Protein AF-A0A3P7JKG4-F1 (afdb_monomer_lite)

pLDDT: mean 86.21, std 10.2, range [39.84, 95.5]

Sequence (108 aa):
MPDITAAGPLAAAVCYYGTVLGIAELSRRIIDKTISKKTSFHRFLIELIGTAQICTCVFENALIVQHYGVSSYFIVTTILGFIYASTGRGSYNTPLTPIEMLYYREIR

Organism: Strongylus vulgaris (NCBI:txid40348)

Radius of gyra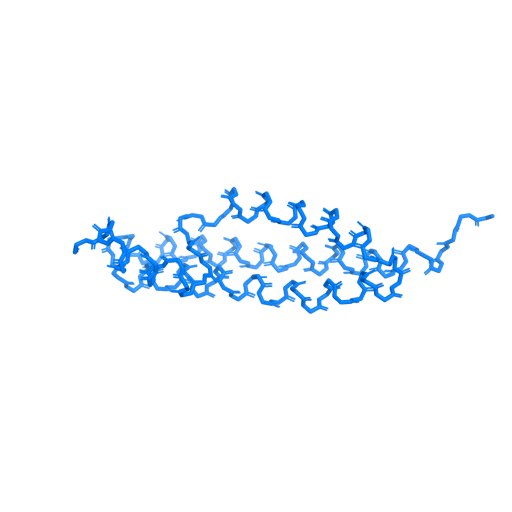tion: 16.71 Å; chains: 1; bounding box: 36×22×58 Å

Secondary structure (DSSP, 8-state):
---HHHHHHHHHHHHHHHHHHHHHHHHHHHHHHHS-TTSHHHHHHHHHHHHHHHHHHHHHHHHHHHHHHHHHHHHHHHHHHHHHHHHSTT--SSSHHHHHHHHTT---

Structure (mmCIF, N/CA/C/O backbone):
data_AF-A0A3P7JKG4-F1
#
_entry.id   AF-A0A3P7JKG4-F1
#
loop_
_atom_site.group_PDB
_atom_site.id
_atom_site.type_symbol
_atom_site.label_atom_id
_atom_site.label_alt_id
_atom_site.label_comp_id
_atom_site.label_asym_id
_atom_site.label_entity_id
_atom_site.label_seq_id
_atom_site.pdbx_PDB_ins_code
_atom_site.Cartn_x
_atom_site.Cartn_y
_atom_site.Cartn_z
_atom_site.occupancy
_atom_site.B_iso_or_equiv
_atom_site.auth_seq_id
_atom_site.auth_comp_id
_atom_site.auth_asym_id
_atom_site.auth_atom_id
_atom_site.pdbx_PDB_model_num
ATOM 1 N N . MET A 1 1 ? 12.200 10.085 -30.394 1.00 39.84 1 MET A N 1
ATOM 2 C CA . MET A 1 1 ? 10.770 10.337 -30.104 1.00 39.84 1 MET A CA 1
ATOM 3 C C . MET A 1 1 ? 10.528 9.723 -28.740 1.00 39.84 1 MET A C 1
ATOM 5 O O . MET A 1 1 ? 10.925 8.575 -28.604 1.00 39.84 1 MET A O 1
ATOM 9 N N . PRO A 1 2 ? 10.051 10.455 -27.719 1.00 47.94 2 PRO A N 1
ATOM 10 C CA . PRO A 1 2 ? 9.959 9.888 -26.378 1.00 47.94 2 PRO A CA 1
ATOM 11 C C . PRO A 1 2 ? 9.023 8.673 -26.395 1.00 47.94 2 PRO A C 1
ATOM 13 O O . PRO A 1 2 ? 7.958 8.710 -27.013 1.00 47.94 2 PRO A O 1
ATOM 16 N N . ASP A 1 3 ? 9.490 7.592 -25.782 1.00 50.47 3 ASP A N 1
ATOM 17 C CA . ASP A 1 3 ? 8.946 6.238 -25.829 1.00 50.47 3 ASP A CA 1
ATOM 18 C C . ASP A 1 3 ? 7.509 6.149 -25.297 1.00 50.47 3 ASP A C 1
ATOM 20 O O . ASP A 1 3 ? 7.265 5.905 -24.115 1.00 50.47 3 ASP A O 1
ATOM 24 N N . ILE A 1 4 ? 6.522 6.292 -26.183 1.00 55.00 4 ILE A N 1
ATOM 25 C CA . ILE A 1 4 ? 5.103 6.073 -25.851 1.00 55.00 4 ILE A CA 1
ATOM 26 C C . ILE A 1 4 ? 4.877 4.629 -25.350 1.00 55.00 4 ILE A C 1
ATOM 28 O O . ILE A 1 4 ? 4.007 4.377 -24.518 1.00 55.00 4 ILE A O 1
ATOM 32 N N . THR A 1 5 ? 5.733 3.692 -25.766 1.00 60.19 5 THR A N 1
ATOM 33 C CA . THR A 1 5 ? 5.789 2.300 -25.293 1.00 60.19 5 THR A CA 1
ATOM 34 C C . THR A 1 5 ? 6.268 2.163 -23.846 1.00 60.19 5 THR A C 1
ATOM 36 O O . THR A 1 5 ? 5.794 1.278 -23.138 1.00 60.19 5 THR A O 1
ATOM 39 N N . ALA A 1 6 ? 7.153 3.048 -23.377 1.00 63.00 6 ALA A N 1
ATOM 40 C CA . ALA A 1 6 ? 7.648 3.048 -22.001 1.00 63.00 6 ALA A CA 1
ATOM 41 C C . ALA A 1 6 ? 6.799 3.912 -21.056 1.00 63.00 6 ALA A C 1
ATOM 43 O O . ALA A 1 6 ? 6.995 3.843 -19.852 1.00 63.00 6 ALA A O 1
ATOM 44 N N . ALA A 1 7 ? 5.863 4.728 -21.544 1.00 75.31 7 ALA A N 1
ATOM 45 C CA . ALA A 1 7 ? 4.981 5.523 -20.682 1.00 75.31 7 ALA A CA 1
ATOM 46 C C . ALA A 1 7 ? 3.709 4.762 -20.261 1.00 75.31 7 ALA A C 1
ATOM 48 O O . ALA A 1 7 ? 3.186 4.994 -19.172 1.00 75.31 7 ALA A O 1
ATOM 49 N N . GLY A 1 8 ? 3.224 3.844 -21.104 1.00 83.19 8 GLY A N 1
ATOM 50 C CA . GLY A 1 8 ? 1.975 3.106 -20.884 1.00 83.19 8 GLY A CA 1
ATOM 51 C C . GLY A 1 8 ? 1.933 2.312 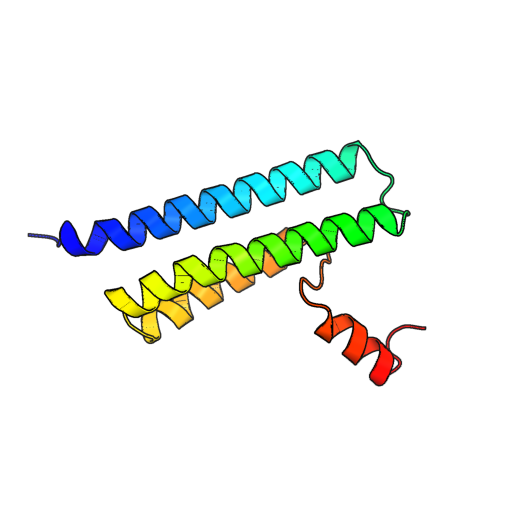-19.571 1.00 83.19 8 GLY A C 1
ATOM 52 O O . GLY A 1 8 ? 1.022 2.546 -18.774 1.00 83.19 8 GLY A O 1
ATOM 53 N N . PRO A 1 9 ? 2.909 1.422 -19.298 1.00 85.44 9 PRO A N 1
ATOM 54 C CA . PRO A 1 9 ? 2.906 0.613 -18.079 1.00 85.44 9 PRO A CA 1
ATOM 55 C C . PRO A 1 9 ? 3.018 1.458 -16.802 1.00 85.44 9 PRO A C 1
ATOM 57 O O . PRO A 1 9 ? 2.309 1.210 -15.832 1.00 85.44 9 PRO A O 1
ATOM 60 N N . LEU A 1 10 ? 3.847 2.507 -16.812 1.00 85.06 10 LEU A N 1
ATOM 61 C CA . LEU A 1 10 ? 3.974 3.424 -15.678 1.00 85.06 10 LEU A CA 1
ATOM 62 C C . LEU A 1 10 ? 2.678 4.205 -15.429 1.00 85.06 10 LEU A C 1
ATOM 64 O O . LEU A 1 10 ? 2.259 4.339 -14.282 1.00 85.06 10 LEU A O 1
ATOM 68 N N . ALA A 1 11 ? 2.029 4.703 -16.485 1.00 88.00 11 ALA A N 1
ATOM 69 C CA . ALA A 1 11 ? 0.758 5.412 -16.364 1.00 88.00 11 ALA A CA 1
ATOM 70 C C . ALA A 1 11 ? -0.345 4.497 -15.811 1.00 88.00 11 ALA A C 1
ATOM 72 O O . ALA A 1 11 ? -1.062 4.897 -14.894 1.00 88.00 11 ALA A O 1
ATOM 73 N N . ALA A 1 12 ? -0.438 3.261 -16.313 1.00 88.00 12 ALA A N 1
ATOM 74 C CA . ALA A 1 12 ? -1.374 2.260 -15.808 1.00 88.00 12 ALA A CA 1
ATOM 75 C C . ALA A 1 12 ? -1.139 1.973 -14.316 1.00 88.00 12 ALA A C 1
ATOM 77 O O . ALA A 1 12 ? -2.083 2.059 -13.526 1.00 88.00 12 ALA A O 1
ATOM 78 N N . ALA A 1 13 ? 0.119 1.763 -13.918 1.00 89.75 13 ALA A N 1
ATOM 79 C CA . ALA A 1 13 ? 0.481 1.521 -12.527 1.00 89.75 13 ALA A CA 1
ATOM 80 C C . ALA A 1 13 ? 0.134 2.713 -11.621 1.00 89.75 13 ALA A C 1
ATOM 82 O O . ALA A 1 13 ? -0.470 2.539 -10.564 1.00 89.75 13 ALA A O 1
ATOM 83 N N . VAL A 1 14 ? 0.439 3.945 -12.043 1.00 90.25 14 VAL A N 1
ATOM 84 C CA . VAL A 1 14 ? 0.091 5.162 -11.286 1.00 90.25 14 VAL A CA 1
ATOM 85 C C . VAL A 1 14 ? -1.426 5.313 -11.135 1.00 90.25 14 VAL A C 1
ATOM 87 O O . VAL A 1 14 ? -1.903 5.606 -10.036 1.00 90.25 14 VAL A O 1
ATOM 90 N N . CYS A 1 15 ? -2.198 5.076 -12.199 1.00 91.69 15 CYS A N 1
ATOM 91 C CA . CYS A 1 15 ? -3.661 5.089 -12.139 1.00 91.69 15 CYS A CA 1
ATOM 92 C C . CYS A 1 15 ? -4.205 4.012 -11.191 1.00 91.69 15 CYS A C 1
ATOM 94 O O . CYS A 1 15 ? -5.133 4.281 -10.419 1.00 91.69 15 CYS A O 1
ATOM 96 N N . TYR A 1 16 ? -3.612 2.818 -11.210 1.00 92.56 16 TYR A N 1
ATOM 97 C CA . TYR A 1 16 ? -3.970 1.729 -10.312 1.00 92.56 16 TYR A CA 1
ATOM 98 C C . TYR A 1 16 ? -3.688 2.092 -8.850 1.00 92.56 16 TYR A C 1
ATOM 100 O O . TYR A 1 16 ? -4.608 2.069 -8.029 1.00 92.56 16 TYR A O 1
ATOM 108 N N . TYR A 1 17 ? -2.467 2.537 -8.528 1.00 93.62 17 TYR A N 1
ATOM 109 C CA . TYR A 1 17 ? -2.105 2.985 -7.179 1.00 93.62 17 TYR A CA 1
ATOM 110 C C . TYR A 1 17 ? -3.020 4.105 -6.688 1.00 93.62 17 TYR A C 1
ATOM 112 O O . TYR A 1 17 ? -3.519 4.041 -5.566 1.00 93.62 17 TYR A O 1
ATOM 120 N N . GLY A 1 18 ? -3.288 5.105 -7.532 1.00 93.06 18 GLY A N 1
ATOM 121 C CA . GLY A 1 18 ? -4.194 6.205 -7.207 1.00 93.06 18 GLY A CA 1
ATOM 122 C C . GLY A 1 18 ? -5.609 5.721 -6.886 1.00 93.06 18 GLY A C 1
ATOM 123 O O . GLY A 1 18 ? -6.212 6.175 -5.913 1.00 93.06 18 GLY A O 1
ATOM 124 N N . THR A 1 19 ? -6.115 4.750 -7.648 1.00 94.31 19 THR A N 1
ATOM 125 C CA . THR A 1 19 ? -7.437 4.152 -7.419 1.00 94.31 19 THR A CA 1
ATOM 126 C C . THR A 1 19 ? -7.480 3.385 -6.100 1.00 94.31 19 THR A C 1
ATOM 128 O O . THR A 1 19 ? -8.386 3.605 -5.295 1.00 94.31 19 THR A O 1
ATOM 131 N N . VAL A 1 20 ? -6.483 2.539 -5.830 1.00 94.56 20 VAL A N 1
ATOM 132 C CA . VAL A 1 20 ? -6.402 1.763 -4.582 1.00 94.56 20 VAL A CA 1
ATOM 133 C C . VAL A 1 20 ? -6.279 2.692 -3.371 1.00 94.56 20 VAL A C 1
ATOM 135 O O . VAL A 1 20 ? -7.016 2.532 -2.398 1.00 94.56 20 VAL A O 1
ATOM 138 N N . LEU A 1 21 ? -5.414 3.710 -3.443 1.00 93.75 21 LEU A N 1
ATOM 139 C CA . LEU A 1 21 ? -5.258 4.725 -2.396 1.00 93.75 21 LEU A CA 1
ATOM 140 C C . LEU A 1 21 ? -6.554 5.508 -2.159 1.00 93.75 21 LEU A C 1
ATOM 142 O O . LEU A 1 21 ? -6.947 5.719 -1.010 1.00 93.75 21 LEU A O 1
ATOM 146 N N . GLY A 1 22 ? -7.237 5.908 -3.233 1.00 94.31 22 GLY A N 1
ATOM 147 C CA . GLY A 1 22 ? -8.509 6.621 -3.162 1.00 94.31 22 GLY A CA 1
ATOM 148 C C . GLY A 1 22 ? -9.612 5.787 -2.511 1.00 94.31 22 GLY A C 1
ATOM 149 O O . GLY A 1 22 ? -10.290 6.268 -1.602 1.00 94.31 22 GLY A O 1
ATOM 150 N N . ILE A 1 23 ? -9.758 4.523 -2.920 1.00 95.50 23 ILE A N 1
ATOM 151 C CA . ILE A 1 23 ? -10.736 3.589 -2.340 1.00 95.50 23 ILE A CA 1
ATOM 152 C C . ILE A 1 23 ? -10.415 3.321 -0.869 1.00 95.50 23 ILE A C 1
ATOM 154 O O . ILE A 1 23 ? -11.324 3.335 -0.036 1.00 95.50 23 ILE A O 1
ATOM 158 N N . ALA A 1 24 ? -9.144 3.114 -0.526 1.00 93.56 24 ALA A N 1
ATOM 159 C CA . ALA A 1 24 ? -8.731 2.877 0.851 1.00 93.56 24 ALA A CA 1
ATOM 160 C C . ALA A 1 24 ? -9.021 4.093 1.744 1.00 93.56 24 ALA A C 1
ATOM 162 O O . ALA A 1 24 ? -9.611 3.946 2.815 1.00 93.56 24 ALA A O 1
ATOM 163 N N . GLU A 1 25 ? -8.683 5.304 1.298 1.00 93.50 25 GLU A N 1
ATOM 164 C CA . GLU A 1 25 ? -8.964 6.532 2.046 1.00 93.50 25 G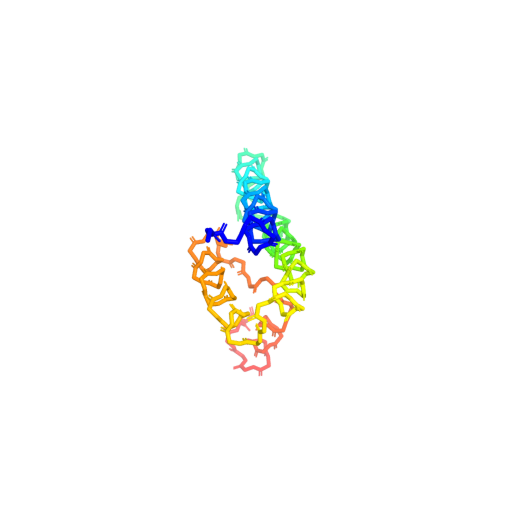LU A CA 1
ATOM 165 C C . GLU A 1 25 ? -10.470 6.788 2.186 1.00 93.50 25 GLU A C 1
ATOM 167 O O . GLU A 1 25 ? -10.941 7.135 3.273 1.00 93.50 25 GLU A O 1
ATOM 172 N N . LEU A 1 26 ? -11.248 6.564 1.123 1.00 95.06 26 LEU A N 1
ATOM 173 C CA . LEU A 1 26 ? -12.704 6.667 1.176 1.00 95.06 26 LEU A CA 1
ATOM 174 C C . LEU A 1 26 ? -13.297 5.661 2.172 1.00 95.06 26 LEU A C 1
ATOM 176 O O . LEU A 1 26 ? -14.110 6.039 3.014 1.00 95.06 26 LEU A O 1
ATOM 180 N N . SER A 1 27 ? -12.841 4.410 2.131 1.00 94.06 27 SER A N 1
ATOM 181 C CA . SER A 1 27 ? -13.296 3.344 3.031 1.00 94.06 27 SER A CA 1
ATOM 182 C C . SER A 1 27 ? -12.980 3.672 4.491 1.00 94.06 27 SER A C 1
ATOM 184 O O . SER A 1 27 ? -13.862 3.584 5.347 1.00 94.06 27 SER A O 1
ATOM 186 N N . ARG A 1 28 ? -11.760 4.151 4.780 1.00 92.81 28 ARG A N 1
ATOM 187 C CA . ARG A 1 28 ? -11.371 4.610 6.125 1.00 92.81 28 ARG A CA 1
ATOM 188 C C . ARG A 1 28 ? -12.263 5.749 6.614 1.00 92.81 28 ARG A C 1
ATOM 190 O O . ARG A 1 28 ? -12.707 5.722 7.758 1.00 92.81 28 ARG A O 1
ATOM 197 N N . ARG A 1 29 ? -12.570 6.728 5.755 1.00 92.81 29 ARG A N 1
ATOM 198 C CA . ARG A 1 29 ? -13.466 7.849 6.097 1.00 92.81 29 ARG A CA 1
ATOM 199 C C . ARG A 1 29 ? -14.897 7.399 6.371 1.00 92.81 29 ARG A C 1
ATOM 201 O O . ARG A 1 29 ? -15.538 7.973 7.249 1.00 92.81 29 ARG A O 1
ATOM 208 N N . ILE A 1 30 ? -15.401 6.416 5.626 1.00 94.25 30 ILE A N 1
ATOM 209 C CA . ILE A 1 30 ? -16.728 5.839 5.867 1.00 94.25 30 ILE A CA 1
ATOM 210 C C . ILE A 1 30 ? -16.737 5.158 7.237 1.00 94.25 30 ILE A C 1
ATOM 212 O O . ILE A 1 30 ? -17.570 5.505 8.068 1.00 94.25 30 ILE A O 1
ATOM 216 N N . ILE A 1 31 ? -15.761 4.291 7.515 1.00 92.88 31 ILE A N 1
ATOM 217 C CA . ILE A 1 31 ? -15.651 3.575 8.796 1.00 92.88 31 ILE A CA 1
ATOM 218 C C . ILE A 1 31 ? -15.505 4.536 9.978 1.00 92.88 31 ILE A C 1
ATOM 220 O O . ILE A 1 31 ? -16.185 4.362 10.987 1.00 92.88 31 ILE A O 1
ATOM 224 N N . ASP A 1 32 ? -14.679 5.576 9.843 1.00 90.88 32 ASP A N 1
ATOM 225 C CA . ASP A 1 32 ? -14.510 6.619 10.862 1.00 90.88 32 ASP A CA 1
ATOM 226 C C . ASP A 1 32 ? -15.813 7.377 11.168 1.00 90.88 32 ASP A C 1
ATOM 228 O O . ASP A 1 32 ? -15.961 7.904 12.272 1.00 90.88 32 ASP A O 1
ATOM 232 N N . LYS A 1 33 ? -16.741 7.457 10.204 1.00 92.25 33 LYS A N 1
ATOM 233 C CA . LYS A 1 33 ? -18.056 8.092 10.377 1.00 92.25 33 LYS A CA 1
ATOM 234 C C . LYS A 1 33 ? -19.120 7.131 10.903 1.00 92.25 33 LYS A C 1
ATOM 236 O O . LYS A 1 33 ? -20.024 7.579 11.600 1.00 92.25 33 LYS A O 1
ATOM 241 N N . THR A 1 34 ? -19.050 5.847 10.555 1.00 91.44 34 THR A N 1
ATOM 242 C CA . THR A 1 34 ? -20.099 4.869 10.882 1.00 91.44 34 THR A CA 1
ATOM 243 C C . THR A 1 34 ? -19.834 4.097 12.170 1.00 91.44 34 THR A C 1
ATOM 245 O O . THR A 1 34 ? -20.784 3.656 12.811 1.00 91.44 34 THR A O 1
ATOM 248 N N . ILE A 1 35 ? -18.570 3.899 12.558 1.00 90.62 35 ILE A N 1
ATOM 249 C CA . ILE A 1 35 ? -18.183 3.029 13.677 1.00 90.62 35 ILE A CA 1
ATOM 250 C C . ILE A 1 35 ? -17.332 3.814 14.680 1.00 90.62 35 ILE A C 1
ATOM 252 O O . ILE A 1 35 ? -16.433 4.571 14.320 1.00 90.62 35 ILE A O 1
ATOM 256 N N . SER A 1 36 ? -17.587 3.606 15.974 1.00 87.56 36 SER A N 1
ATOM 257 C CA . SER A 1 36 ? -16.795 4.224 17.040 1.00 87.56 36 SER A CA 1
ATOM 258 C C . SER A 1 36 ? -15.343 3.733 17.030 1.00 87.56 36 SER A C 1
ATOM 260 O O . SER A 1 36 ? -15.074 2.532 17.120 1.00 87.56 36 SER A O 1
ATOM 262 N N . LYS A 1 37 ? -14.403 4.685 17.033 1.00 84.50 37 LYS A N 1
ATOM 263 C CA . LYS A 1 37 ? -12.944 4.460 17.036 1.00 84.50 37 LYS A CA 1
ATOM 264 C C . LYS A 1 37 ? -12.422 3.676 18.244 1.00 84.50 37 LYS A C 1
ATOM 266 O O . LYS A 1 37 ? -11.300 3.191 18.224 1.00 84.50 37 LYS A O 1
ATOM 271 N N . LYS A 1 38 ? -13.216 3.567 19.315 1.00 82.88 38 LYS A N 1
ATOM 272 C CA . LYS A 1 38 ? -12.849 2.811 20.526 1.00 82.88 38 LYS A CA 1
ATOM 273 C C . LYS A 1 38 ? -13.104 1.308 20.395 1.00 82.88 38 LYS A C 1
ATOM 275 O O . LYS A 1 38 ? -12.726 0.552 21.281 1.00 82.88 38 LYS A O 1
ATOM 280 N N . THR A 1 39 ? -13.788 0.875 19.338 1.00 86.12 39 THR A N 1
ATOM 281 C CA . THR A 1 39 ? -14.160 -0.532 19.171 1.00 86.12 39 THR A CA 1
ATOM 282 C C . THR A 1 39 ? -13.020 -1.330 18.544 1.00 86.12 39 THR A C 1
ATOM 284 O O . THR A 1 39 ? -12.392 -0.886 17.583 1.00 86.12 39 THR A O 1
ATOM 287 N N . SER A 1 40 ? -12.789 -2.550 19.037 1.00 86.19 40 SER A N 1
ATOM 288 C CA . SER A 1 40 ? -11.834 -3.481 18.417 1.00 86.19 40 SER A CA 1
ATOM 289 C C . SER A 1 40 ? -12.203 -3.797 16.965 1.00 86.19 40 SER A C 1
ATOM 291 O O . SER A 1 40 ? -11.325 -4.023 16.141 1.00 86.19 40 SER A O 1
ATOM 293 N N . PHE A 1 41 ? -13.499 -3.749 16.635 1.00 87.19 41 PHE A N 1
ATOM 294 C CA . PHE A 1 41 ? -13.995 -3.938 15.275 1.00 87.19 41 PHE A CA 1
ATOM 295 C C . PHE A 1 41 ? -13.580 -2.800 14.330 1.00 87.19 41 PHE A C 1
ATOM 297 O O . PHE A 1 41 ? -13.154 -3.075 13.213 1.00 87.19 41 PHE A O 1
ATOM 304 N N . HIS A 1 42 ? -13.613 -1.534 14.775 1.00 90.06 42 HIS A N 1
ATOM 305 C CA . HIS A 1 42 ? -13.068 -0.411 13.996 1.00 90.06 42 HIS A CA 1
ATOM 306 C C . HIS A 1 42 ? -11.579 -0.621 13.704 1.00 90.06 42 HIS A C 1
ATOM 308 O O . HIS A 1 42 ? -11.175 -0.566 12.544 1.00 90.06 42 HIS A O 1
ATOM 314 N N . ARG A 1 43 ? -10.786 -0.968 14.728 1.00 86.75 43 ARG A N 1
ATOM 315 C CA . ARG A 1 43 ? -9.347 -1.233 14.565 1.00 86.75 43 ARG A CA 1
ATOM 316 C C . ARG A 1 43 ? -9.080 -2.384 13.592 1.00 86.75 43 ARG A C 1
ATOM 318 O O . ARG A 1 43 ? -8.222 -2.252 12.726 1.00 86.75 43 ARG A O 1
ATOM 325 N N . PHE A 1 44 ? -9.854 -3.466 13.685 1.00 89.38 44 PHE A N 1
ATOM 326 C CA . PHE A 1 44 ? -9.782 -4.593 12.753 1.00 89.38 44 PHE A CA 1
ATOM 327 C C . PHE A 1 44 ? -10.073 -4.177 11.304 1.00 89.38 44 PHE A C 1
ATOM 329 O O . PHE A 1 44 ? -9.348 -4.574 10.398 1.00 89.38 44 PHE A O 1
ATOM 336 N N . LEU A 1 45 ? -11.096 -3.353 11.066 1.00 91.19 45 LEU A N 1
ATOM 337 C CA . LEU A 1 45 ? -11.422 -2.894 9.713 1.00 91.19 45 LEU A CA 1
ATOM 338 C C . LEU A 1 45 ? -10.356 -1.952 9.135 1.00 91.19 45 LEU A C 1
ATOM 340 O O . LEU A 1 45 ? -10.067 -2.018 7.941 1.00 91.19 45 LEU A O 1
ATOM 344 N N . ILE A 1 46 ? -9.761 -1.090 9.964 1.00 92.06 46 ILE A N 1
ATOM 345 C CA . ILE A 1 46 ? -8.661 -0.215 9.538 1.00 92.06 46 ILE A CA 1
ATOM 346 C C . ILE A 1 46 ? -7.418 -1.039 9.166 1.00 92.06 46 ILE A C 1
ATOM 348 O O . ILE A 1 46 ? -6.829 -0.766 8.119 1.00 92.06 46 ILE A O 1
ATOM 352 N N . GLU A 1 47 ? -7.078 -2.068 9.951 1.00 90.31 47 GLU A N 1
ATOM 353 C CA . GLU A 1 47 ? -6.031 -3.045 9.605 1.00 90.31 47 GLU A CA 1
ATOM 354 C C . GLU A 1 47 ? -6.342 -3.777 8.303 1.00 90.31 47 GLU A C 1
ATOM 356 O O . GLU A 1 47 ? -5.503 -3.828 7.410 1.00 90.31 47 GLU A O 1
ATOM 361 N N . LEU A 1 48 ? -7.567 -4.290 8.153 1.00 91.00 48 LEU A N 1
ATOM 362 C CA . LEU A 1 48 ? -7.982 -5.024 6.959 1.00 91.00 48 LEU A CA 1
ATOM 363 C C . LEU A 1 48 ? -7.811 -4.178 5.690 1.00 91.00 48 LEU A C 1
ATOM 365 O O . LEU A 1 48 ? -7.305 -4.670 4.682 1.00 91.00 48 LEU A O 1
ATOM 369 N N . ILE A 1 49 ? -8.191 -2.898 5.742 1.00 93.56 49 ILE A N 1
ATOM 370 C CA . ILE A 1 49 ? -8.001 -1.963 4.625 1.00 93.56 49 ILE A CA 1
ATOM 371 C C . ILE A 1 49 ? -6.519 -1.679 4.392 1.00 93.56 49 ILE A C 1
ATOM 373 O O . ILE A 1 49 ? -6.085 -1.631 3.243 1.00 93.56 49 ILE A O 1
ATOM 377 N N . GLY A 1 50 ? -5.747 -1.468 5.460 1.00 91.38 50 GLY A N 1
ATOM 378 C CA . GLY A 1 50 ? -4.304 -1.263 5.380 1.00 91.38 50 GLY A CA 1
ATOM 379 C C . GLY A 1 50 ? -3.589 -2.432 4.707 1.00 91.38 50 GLY A C 1
ATOM 380 O O . GLY A 1 50 ? -2.859 -2.230 3.737 1.00 91.38 50 GLY A O 1
ATOM 381 N N . THR A 1 51 ? -3.869 -3.657 5.149 1.00 91.69 51 THR A N 1
ATOM 382 C CA . THR A 1 51 ? -3.346 -4.884 4.543 1.00 91.69 51 THR A CA 1
ATOM 383 C C . THR A 1 51 ? -3.782 -5.005 3.088 1.00 91.69 51 THR A C 1
ATOM 385 O O . THR A 1 51 ? -2.920 -5.121 2.220 1.00 91.69 51 THR A O 1
ATOM 388 N N . ALA A 1 52 ? -5.083 -4.897 2.792 1.00 91.62 52 ALA A N 1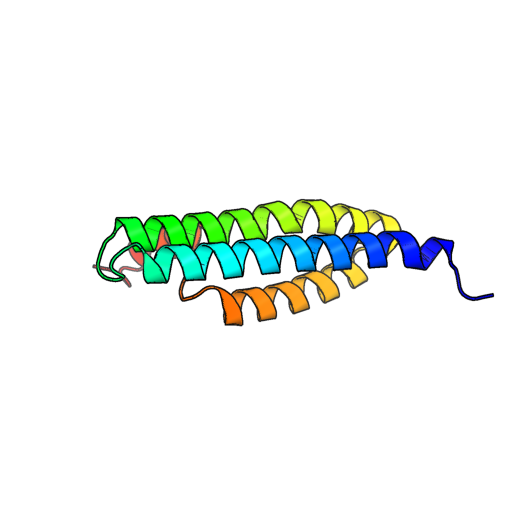
ATOM 389 C CA . ALA A 1 52 ? -5.588 -5.000 1.423 1.00 91.62 52 ALA A CA 1
ATOM 390 C C . ALA A 1 52 ? -4.909 -3.990 0.484 1.00 91.62 52 ALA A C 1
ATOM 392 O O . ALA A 1 52 ? -4.434 -4.375 -0.579 1.00 91.62 52 ALA A O 1
ATOM 393 N N . GLN A 1 53 ? -4.766 -2.729 0.905 1.00 92.44 53 GLN A N 1
ATOM 394 C CA . GLN A 1 53 ? -4.076 -1.688 0.138 1.00 92.44 53 GLN A CA 1
ATOM 395 C C . GLN A 1 53 ? -2.642 -2.098 -0.237 1.00 92.44 53 GLN A C 1
ATOM 397 O O . GLN A 1 53 ? -2.254 -1.955 -1.396 1.00 92.44 53 GLN A O 1
ATOM 402 N N . ILE A 1 54 ? -1.856 -2.618 0.713 1.00 90.38 54 ILE A N 1
ATOM 403 C CA . ILE A 1 54 ? -0.480 -3.052 0.431 1.00 90.38 54 ILE A CA 1
ATOM 404 C C . ILE A 1 54 ? -0.482 -4.259 -0.510 1.00 90.38 54 ILE A C 1
ATOM 406 O O . ILE A 1 54 ? 0.219 -4.232 -1.521 1.00 90.38 54 ILE A O 1
ATOM 410 N N . CYS A 1 55 ? -1.279 -5.289 -0.214 1.00 90.44 55 CYS A N 1
ATOM 411 C CA . CYS A 1 55 ? -1.335 -6.519 -1.007 1.00 90.44 55 CYS A CA 1
ATOM 412 C C . CYS A 1 55 ? -1.683 -6.236 -2.471 1.00 90.44 55 CYS A C 1
ATOM 414 O O . CYS A 1 55 ? -1.032 -6.743 -3.382 1.00 90.44 55 CYS A O 1
ATOM 416 N N . THR A 1 56 ? -2.692 -5.398 -2.690 1.00 91.25 56 THR A N 1
ATOM 417 C CA . THR A 1 56 ? -3.176 -5.047 -4.021 1.00 91.25 56 THR A CA 1
ATOM 418 C C . THR A 1 56 ? -2.107 -4.292 -4.815 1.00 91.25 56 THR A C 1
ATOM 420 O O . THR A 1 56 ? -1.816 -4.656 -5.951 1.00 91.25 56 THR A O 1
ATOM 423 N N . CYS A 1 57 ? -1.431 -3.313 -4.208 1.00 89.81 57 CYS A N 1
ATOM 424 C CA . CYS A 1 57 ? -0.359 -2.570 -4.877 1.00 89.81 57 CYS A CA 1
ATOM 425 C C . CYS A 1 57 ? 0.904 -3.410 -5.151 1.00 89.81 57 CYS A C 1
ATOM 427 O O . CYS A 1 57 ? 1.641 -3.108 -6.087 1.00 89.81 57 CYS A O 1
ATOM 429 N N . VAL A 1 58 ? 1.171 -4.465 -4.372 1.00 88.00 58 VAL A N 1
ATOM 430 C CA . VAL A 1 58 ? 2.323 -5.355 -4.612 1.00 88.00 58 VAL A CA 1
ATOM 431 C C . VAL A 1 58 ? 2.203 -6.107 -5.942 1.00 88.00 58 VAL A C 1
ATOM 433 O O . VAL A 1 58 ? 3.225 -6.321 -6.594 1.00 88.00 58 VAL A O 1
ATOM 436 N N . PHE A 1 59 ? 0.992 -6.454 -6.391 1.00 85.56 59 PHE A N 1
ATOM 437 C CA . PHE A 1 59 ? 0.809 -7.094 -7.699 1.00 85.56 59 PHE A CA 1
ATOM 438 C C . PHE A 1 59 ? 1.241 -6.183 -8.851 1.00 85.56 59 PHE A C 1
ATOM 440 O O . PHE A 1 59 ? 1.956 -6.620 -9.748 1.00 85.56 59 PHE A O 1
ATOM 447 N N . GLU A 1 60 ? 0.887 -4.902 -8.784 1.00 86.94 60 GLU A N 1
ATOM 448 C CA . GLU A 1 60 ? 1.254 -3.924 -9.811 1.00 86.94 60 GLU A CA 1
ATOM 449 C C . GLU A 1 60 ? 2.757 -3.593 -9.778 1.00 86.94 60 GLU A C 1
ATOM 451 O O . GLU A 1 60 ? 3.389 -3.375 -10.814 1.00 86.94 60 GLU A O 1
ATOM 456 N N . ASN A 1 61 ? 3.388 -3.671 -8.600 1.00 87.25 61 ASN A N 1
ATOM 457 C CA . ASN A 1 61 ? 4.838 -3.534 -8.486 1.00 87.25 61 ASN A CA 1
ATOM 458 C C . ASN A 1 61 ? 5.599 -4.618 -9.281 1.00 87.25 61 ASN A C 1
ATOM 460 O O . ASN A 1 61 ? 6.722 -4.366 -9.722 1.00 87.25 61 ASN A O 1
ATOM 464 N N . ALA A 1 62 ? 5.009 -5.799 -9.507 1.00 86.06 62 ALA A N 1
ATOM 465 C CA . ALA A 1 62 ? 5.619 -6.831 -10.348 1.00 86.06 62 ALA A CA 1
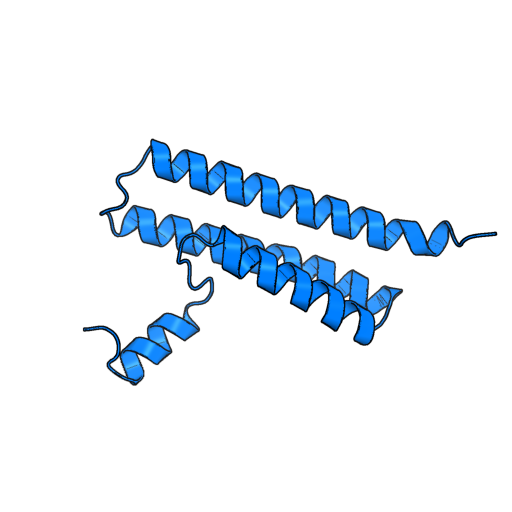ATOM 466 C C . ALA A 1 62 ? 5.730 -6.382 -11.817 1.00 86.06 62 ALA A C 1
ATOM 468 O O . ALA A 1 62 ? 6.741 -6.661 -12.464 1.00 86.06 62 ALA A O 1
ATOM 469 N N . LEU A 1 63 ? 4.751 -5.623 -12.324 1.00 86.25 63 LEU A N 1
ATOM 470 C CA . LEU A 1 63 ? 4.809 -5.032 -13.666 1.00 86.25 63 LEU A CA 1
ATOM 471 C C . LEU A 1 63 ? 5.912 -3.973 -13.762 1.00 86.25 63 LEU A C 1
ATOM 473 O O . LEU A 1 63 ? 6.625 -3.911 -14.765 1.00 86.25 63 LEU A O 1
ATOM 477 N N . ILE A 1 64 ? 6.126 -3.195 -12.695 1.00 89.62 64 ILE A N 1
ATOM 478 C CA . ILE A 1 64 ? 7.241 -2.240 -12.632 1.00 89.62 64 ILE A CA 1
ATOM 479 C C . ILE A 1 64 ? 8.590 -2.958 -12.740 1.00 89.62 64 ILE A C 1
ATOM 481 O O . ILE A 1 64 ? 9.455 -2.516 -13.498 1.00 89.62 64 ILE A O 1
A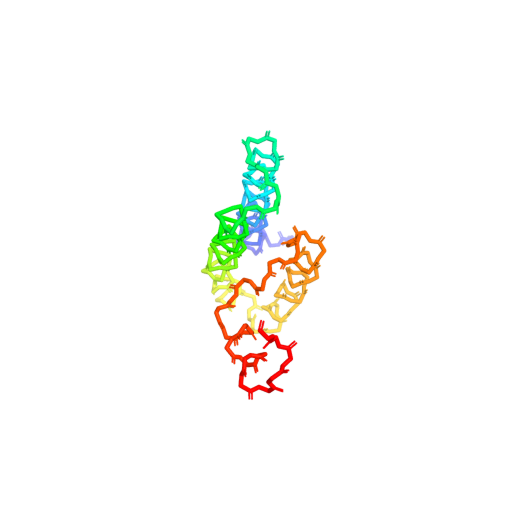TOM 485 N N . VAL A 1 65 ? 8.767 -4.083 -12.039 1.00 90.19 65 VAL A N 1
ATOM 486 C CA . VAL A 1 65 ? 9.993 -4.893 -12.145 1.00 90.19 65 VAL A CA 1
ATOM 487 C C . VAL A 1 65 ? 10.183 -5.414 -13.570 1.00 90.19 65 VAL A C 1
ATOM 489 O O . VAL A 1 65 ? 11.291 -5.329 -14.098 1.00 90.19 65 VAL A O 1
ATOM 492 N N . GLN A 1 66 ? 9.119 -5.921 -14.199 1.00 88.31 66 GLN A N 1
ATOM 493 C CA . GLN A 1 66 ? 9.184 -6.500 -15.545 1.00 88.31 66 GLN A CA 1
ATOM 494 C C . GLN A 1 66 ? 9.543 -5.473 -16.627 1.00 88.31 66 GLN A C 1
ATOM 496 O O . GLN A 1 66 ? 10.304 -5.799 -17.535 1.00 88.31 66 GLN A O 1
ATOM 501 N N . HIS A 1 67 ? 9.028 -4.243 -16.531 1.00 88.00 67 HIS A N 1
ATOM 502 C CA . HIS A 1 67 ? 9.210 -3.224 -17.571 1.00 88.00 67 HIS A CA 1
ATOM 503 C C . HIS A 1 67 ? 10.333 -2.211 -17.293 1.00 88.00 67 HIS A C 1
ATOM 505 O O . HIS A 1 67 ? 10.901 -1.675 -18.242 1.00 88.00 67 HIS A O 1
ATOM 511 N N . TYR A 1 68 ? 10.676 -1.950 -16.026 1.00 86.56 68 TYR A N 1
ATOM 512 C CA . TYR A 1 68 ? 11.637 -0.902 -15.634 1.00 86.56 68 TYR A CA 1
ATOM 513 C C . TYR A 1 68 ? 12.750 -1.394 -14.698 1.00 86.56 68 TYR A C 1
ATOM 515 O O . TYR A 1 68 ? 13.601 -0.601 -14.281 1.00 86.56 68 TYR A O 1
ATOM 523 N N . GLY A 1 69 ? 12.759 -2.683 -14.350 1.00 89.75 69 GLY A N 1
ATOM 524 C CA . GLY A 1 69 ? 13.795 -3.307 -13.535 1.00 89.75 69 GLY A CA 1
ATOM 525 C C . GLY A 1 69 ? 13.685 -3.050 -12.027 1.00 89.75 69 GLY A C 1
ATOM 526 O O . GLY A 1 69 ? 12.840 -2.306 -11.524 1.00 89.75 69 GLY A O 1
ATOM 527 N N . VAL A 1 70 ? 14.588 -3.693 -11.283 1.00 91.56 70 VAL A N 1
ATOM 528 C CA . VAL A 1 70 ? 14.569 -3.741 -9.809 1.00 91.56 70 VAL A CA 1
ATOM 529 C C . VAL A 1 70 ? 14.853 -2.374 -9.170 1.00 91.56 70 VAL A C 1
ATOM 531 O O . VAL A 1 70 ? 14.268 -2.039 -8.141 1.00 91.56 70 VAL A O 1
ATOM 534 N N . SER A 1 71 ? 15.696 -1.545 -9.792 1.00 90.06 71 SER A N 1
ATOM 535 C CA . SER A 1 71 ? 15.996 -0.193 -9.296 1.00 90.06 71 SER A CA 1
ATOM 536 C C . SER A 1 71 ? 14.750 0.698 -9.265 1.00 90.06 71 SER A C 1
ATOM 538 O O . SER A 1 71 ? 14.535 1.435 -8.306 1.00 90.06 71 SER A O 1
ATOM 540 N N . SER A 1 72 ? 13.887 0.587 -10.279 1.00 88.69 72 SER A N 1
ATOM 541 C CA . SER A 1 72 ? 12.629 1.337 -10.360 1.00 88.69 72 SER A CA 1
ATOM 542 C C . SER A 1 72 ? 11.611 0.842 -9.334 1.00 88.69 72 SER A C 1
ATOM 544 O O . SER A 1 72 ? 10.934 1.645 -8.693 1.00 88.69 72 SER A O 1
ATOM 546 N N . TYR A 1 73 ? 11.561 -0.473 -9.103 1.00 90.19 73 TYR A N 1
ATOM 547 C CA . TYR A 1 73 ? 10.766 -1.068 -8.028 1.00 90.19 73 TYR A CA 1
ATOM 548 C C . TYR A 1 73 ? 11.147 -0.511 -6.652 1.00 90.19 73 TYR A C 1
ATOM 550 O O . TYR A 1 73 ? 10.262 -0.136 -5.884 1.00 90.19 73 TYR A O 1
ATOM 558 N N . PHE A 1 74 ? 12.442 -0.384 -6.346 1.00 92.62 74 PHE A N 1
ATOM 559 C CA . PHE A 1 74 ? 12.890 0.191 -5.074 1.00 92.62 74 PHE A CA 1
ATOM 560 C C . PHE A 1 74 ? 12.390 1.631 -4.878 1.00 92.62 74 PHE A C 1
ATOM 562 O O . PHE A 1 74 ? 11.880 1.978 -3.813 1.00 92.62 74 PHE A O 1
ATOM 569 N N . ILE A 1 75 ? 12.469 2.462 -5.920 1.00 92.75 75 ILE A N 1
ATOM 570 C CA . ILE A 1 75 ? 11.991 3.850 -5.868 1.00 92.75 75 ILE A CA 1
ATOM 571 C C . ILE A 1 75 ? 10.473 3.892 -5.638 1.00 92.75 75 ILE A C 1
ATOM 573 O O . ILE A 1 75 ? 10.006 4.575 -4.725 1.00 92.75 75 ILE A O 1
ATOM 577 N N . VAL A 1 76 ? 9.701 3.136 -6.425 1.00 92.00 76 VAL A N 1
ATOM 578 C CA . VAL A 1 76 ? 8.228 3.122 -6.346 1.00 92.00 76 VAL A CA 1
ATOM 579 C C . VAL A 1 76 ? 7.750 2.610 -4.988 1.00 92.00 76 VAL A C 1
ATOM 581 O O . VAL A 1 76 ? 6.914 3.247 -4.346 1.00 92.00 76 VAL A O 1
ATOM 584 N N . THR A 1 77 ? 8.314 1.499 -4.512 1.00 91.81 77 THR A N 1
ATOM 585 C CA . THR A 1 77 ? 7.976 0.931 -3.198 1.00 91.81 77 THR A CA 1
ATOM 586 C C . THR A 1 77 ? 8.351 1.857 -2.048 1.00 91.81 77 THR A C 1
ATOM 588 O O . THR A 1 77 ? 7.584 1.958 -1.093 1.00 91.81 77 THR A O 1
ATOM 591 N N . THR A 1 78 ? 9.462 2.592 -2.149 1.00 93.62 78 THR A N 1
ATOM 592 C CA . THR A 1 78 ? 9.845 3.603 -1.152 1.00 93.62 78 THR A CA 1
ATOM 593 C C . THR A 1 78 ? 8.807 4.723 -1.082 1.00 93.62 78 THR A C 1
ATOM 595 O O . THR A 1 78 ? 8.326 5.053 0.002 1.00 93.62 78 THR A O 1
ATOM 598 N N . ILE A 1 79 ? 8.400 5.272 -2.233 1.00 93.38 79 ILE A N 1
ATOM 599 C CA . ILE A 1 79 ? 7.374 6.325 -2.307 1.00 93.38 79 ILE A CA 1
ATOM 600 C C . ILE A 1 79 ? 6.041 5.821 -1.737 1.00 93.38 79 ILE A C 1
ATOM 602 O O . ILE A 1 79 ? 5.443 6.483 -0.886 1.00 93.38 79 ILE A O 1
ATOM 606 N N . LEU A 1 80 ? 5.593 4.635 -2.159 1.00 92.38 80 LEU A N 1
ATOM 607 C CA . LEU A 1 80 ? 4.377 4.009 -1.635 1.00 92.38 80 LEU A CA 1
ATOM 608 C C . LEU A 1 80 ? 4.473 3.782 -0.123 1.00 92.38 80 LEU A C 1
ATOM 610 O O . LEU A 1 80 ? 3.520 4.082 0.589 1.00 92.38 80 LEU A O 1
ATOM 614 N N . GLY A 1 81 ? 5.627 3.347 0.385 1.00 91.25 81 GLY A N 1
ATOM 615 C CA . GLY A 1 81 ? 5.882 3.180 1.815 1.00 91.25 81 GLY A CA 1
ATOM 616 C C . GLY A 1 81 ? 5.675 4.471 2.611 1.00 91.25 81 GLY A C 1
ATOM 617 O O . GLY A 1 81 ? 4.966 4.459 3.618 1.00 91.25 81 GLY A O 1
ATOM 618 N N . PHE A 1 82 ? 6.196 5.604 2.130 1.00 91.81 82 PHE A N 1
ATOM 619 C CA . PHE A 1 82 ? 5.948 6.916 2.747 1.00 91.81 82 PHE A CA 1
ATOM 620 C C . PHE A 1 82 ? 4.466 7.313 2.715 1.00 91.81 82 PHE A C 1
ATOM 622 O O . PHE A 1 82 ? 3.926 7.834 3.699 1.00 91.81 82 PHE A O 1
ATOM 629 N N . ILE A 1 83 ? 3.776 7.044 1.606 1.00 91.19 83 ILE A N 1
ATOM 630 C CA . ILE A 1 83 ? 2.335 7.304 1.493 1.00 91.19 83 ILE A CA 1
ATOM 631 C C . ILE A 1 83 ? 1.561 6.431 2.489 1.00 91.19 83 ILE A C 1
ATOM 633 O O . ILE A 1 83 ? 0.647 6.907 3.160 1.00 91.19 83 ILE A O 1
ATOM 637 N N . TYR A 1 84 ? 1.928 5.163 2.642 1.00 89.31 84 TYR A N 1
ATOM 638 C CA . TYR A 1 84 ? 1.251 4.242 3.555 1.00 89.31 84 TYR A CA 1
ATOM 639 C C . TYR A 1 84 ? 1.482 4.629 5.012 1.00 89.31 84 TYR A C 1
ATOM 641 O O . TYR A 1 84 ? 0.527 4.679 5.787 1.00 89.31 84 TYR A O 1
ATOM 649 N N . ALA A 1 85 ? 2.715 4.997 5.364 1.00 86.06 85 ALA A N 1
ATOM 650 C CA . ALA A 1 85 ? 3.051 5.485 6.696 1.00 86.06 85 ALA A CA 1
ATOM 651 C C . ALA A 1 85 ? 2.261 6.755 7.063 1.00 86.06 85 ALA A C 1
ATOM 653 O O . ALA A 1 85 ? 1.799 6.891 8.194 1.00 86.06 85 ALA A O 1
ATOM 654 N N . SER A 1 86 ? 2.047 7.661 6.103 1.00 86.75 86 SER A N 1
ATOM 655 C CA . SER A 1 86 ? 1.289 8.900 6.331 1.00 86.75 86 SER A CA 1
ATOM 656 C C . SER A 1 86 ? -0.237 8.720 6.311 1.00 86.75 86 SER A C 1
ATOM 658 O O . SER A 1 86 ? -0.944 9.478 6.975 1.00 86.75 86 SER A O 1
ATOM 660 N N . THR A 1 87 ? -0.771 7.719 5.601 1.00 85.12 87 THR A N 1
ATOM 661 C CA . THR A 1 87 ? -2.230 7.526 5.413 1.00 85.12 87 THR A CA 1
ATOM 662 C C . THR A 1 87 ? -2.834 6.370 6.218 1.00 85.12 87 THR A C 1
ATOM 664 O O . THR A 1 87 ? -4.060 6.271 6.337 1.00 85.12 87 THR A O 1
ATOM 667 N N . GLY A 1 88 ? -2.005 5.511 6.816 1.00 77.06 88 GLY A N 1
ATOM 668 C CA . GLY A 1 88 ? -2.420 4.260 7.456 1.00 77.06 88 GLY A CA 1
ATOM 669 C C . GLY A 1 88 ? -3.249 4.392 8.740 1.00 77.06 88 GLY A C 1
ATOM 670 O O . GLY A 1 88 ? -3.760 3.385 9.215 1.00 77.06 88 GLY A O 1
ATOM 671 N N . ARG A 1 89 ? -3.419 5.594 9.320 1.00 82.44 89 ARG A N 1
ATOM 672 C CA . ARG A 1 89 ? -4.171 5.836 10.582 1.00 82.44 89 ARG A CA 1
ATOM 673 C C . ARG A 1 89 ? -3.778 4.893 11.742 1.00 82.44 89 ARG A C 1
ATOM 675 O O . ARG A 1 89 ? -4.618 4.536 12.563 1.00 82.44 89 ARG A O 1
ATOM 682 N N . GLY A 1 90 ? -2.506 4.499 11.819 1.00 78.56 90 GLY A N 1
ATOM 683 C CA . GLY A 1 90 ? -2.007 3.583 12.854 1.00 78.56 90 GLY A CA 1
ATOM 684 C C . GLY A 1 90 ? -2.254 2.095 12.579 1.00 78.56 90 GLY A C 1
ATOM 685 O O . GLY A 1 90 ? -2.079 1.289 13.486 1.00 78.56 90 GLY A O 1
ATOM 686 N N . SER A 1 91 ? -2.650 1.741 11.354 1.00 81.44 91 SER A N 1
ATOM 687 C CA . SER A 1 91 ? -2.631 0.369 10.841 1.00 81.44 91 SER A CA 1
ATOM 688 C C . SER A 1 91 ? -1.195 -0.152 10.727 1.00 81.44 91 SER A C 1
ATOM 690 O O . SER A 1 91 ? -0.349 0.493 10.100 1.00 81.44 91 SER A O 1
ATOM 692 N N . TYR A 1 92 ? -0.937 -1.330 11.284 1.00 83.75 92 TYR A N 1
ATOM 693 C CA . TYR A 1 92 ? 0.278 -2.118 11.115 1.00 83.75 92 TYR A CA 1
ATOM 694 C C . TYR A 1 92 ? 0.367 -2.706 9.705 1.00 83.75 92 TYR A C 1
ATOM 696 O O . TYR A 1 92 ? 1.466 -2.852 9.170 1.00 83.75 92 TYR A O 1
ATOM 704 N N . ASN A 1 93 ? -0.773 -2.980 9.060 1.00 85.50 93 ASN A N 1
ATOM 705 C CA . ASN A 1 93 ? -0.904 -3.533 7.705 1.00 85.50 93 ASN A CA 1
ATOM 706 C C . ASN A 1 93 ? -0.373 -4.968 7.547 1.00 85.50 93 ASN A C 1
ATOM 708 O O . ASN A 1 93 ? -0.522 -5.571 6.482 1.00 85.50 93 ASN A O 1
ATOM 712 N N . THR A 1 94 ? 0.223 -5.529 8.596 1.00 84.06 94 THR A N 1
ATOM 713 C CA . THR A 1 94 ? 0.743 -6.890 8.664 1.00 84.06 94 THR A CA 1
ATOM 714 C C . THR A 1 94 ? 0.508 -7.451 10.064 1.00 84.06 94 THR A C 1
ATOM 716 O O . THR A 1 94 ? 0.668 -6.725 11.048 1.00 84.06 94 THR A O 1
ATOM 719 N N . PRO A 1 95 ? 0.169 -8.745 10.191 1.00 79.75 95 PRO A N 1
ATOM 720 C CA . PRO A 1 95 ? 0.069 -9.395 11.491 1.00 79.75 95 PRO A CA 1
ATOM 721 C C . PRO A 1 95 ? 1.432 -9.581 12.171 1.00 79.75 95 PRO A C 1
ATOM 723 O O . PRO A 1 95 ? 1.470 -9.834 13.369 1.00 79.75 95 PRO A O 1
ATOM 726 N N . LEU A 1 96 ? 2.552 -9.454 11.448 1.00 83.19 96 LEU A N 1
ATOM 727 C CA . LEU A 1 96 ? 3.880 -9.677 12.022 1.00 83.19 96 LEU A CA 1
ATOM 728 C C . LEU A 1 96 ? 4.215 -8.650 13.109 1.00 83.19 96 LEU A C 1
ATOM 730 O O . LEU A 1 96 ? 4.636 -9.030 14.194 1.00 83.19 96 LEU A O 1
ATOM 734 N N . THR A 1 97 ? 3.955 -7.368 12.857 1.00 84.31 97 THR A N 1
ATOM 735 C CA . THR A 1 97 ? 4.251 -6.290 13.807 1.00 84.31 97 THR A CA 1
ATOM 736 C C . THR A 1 97 ? 3.571 -6.483 15.171 1.00 84.31 97 THR A C 1
ATOM 738 O O . THR A 1 97 ? 4.271 -6.443 16.180 1.00 84.31 97 THR A O 1
ATOM 741 N N . PRO A 1 98 ? 2.252 -6.755 15.277 1.00 81.81 98 PRO A N 1
ATOM 742 C CA . PRO A 1 98 ? 1.644 -7.029 16.578 1.00 81.81 98 PRO A CA 1
ATOM 743 C C . PRO A 1 98 ? 2.133 -8.342 17.217 1.00 81.81 98 PRO A C 1
ATOM 745 O O . PRO A 1 98 ? 2.171 -8.425 18.443 1.00 81.81 98 PRO A O 1
ATOM 748 N N . ILE A 1 99 ? 2.535 -9.350 16.430 1.00 84.94 99 ILE A N 1
ATOM 749 C CA . ILE A 1 99 ? 3.150 -10.582 16.959 1.00 84.94 99 ILE A CA 1
ATOM 750 C C . ILE A 1 99 ? 4.519 -10.281 17.580 1.00 84.94 99 ILE A C 1
ATOM 752 O O . ILE A 1 99 ? 4.807 -10.755 18.678 1.00 84.94 99 ILE A O 1
ATOM 756 N N . GLU A 1 100 ? 5.349 -9.476 16.918 1.00 85.62 100 GLU A N 1
ATOM 757 C CA . GLU A 1 100 ? 6.652 -9.053 17.440 1.00 85.62 100 GLU A CA 1
ATOM 758 C C . GLU A 1 100 ? 6.490 -8.232 18.715 1.00 85.62 100 GLU A C 1
ATOM 760 O O . GLU A 1 100 ? 7.128 -8.525 19.723 1.00 85.62 100 GLU A O 1
ATOM 765 N N . MET A 1 101 ? 5.573 -7.267 18.720 1.00 85.12 101 MET A N 1
ATOM 766 C CA . MET A 1 101 ? 5.308 -6.462 19.910 1.00 85.12 101 MET A CA 1
ATOM 767 C C . MET A 1 101 ? 4.787 -7.314 21.083 1.00 85.12 101 MET A C 1
ATOM 769 O O . MET A 1 101 ? 5.104 -7.029 22.238 1.00 85.12 101 MET A O 1
ATOM 773 N N . LEU A 1 102 ? 4.032 -8.389 20.820 1.00 85.88 102 LEU A N 1
ATOM 774 C CA . LEU A 1 102 ? 3.648 -9.361 21.850 1.00 85.88 102 LEU A CA 1
ATOM 775 C C . LEU A 1 102 ? 4.861 -10.164 22.347 1.00 85.88 102 LEU A C 1
ATOM 777 O O . LEU A 1 102 ? 5.043 -10.326 23.555 1.00 85.88 102 LEU A O 1
ATOM 781 N N . TYR A 1 103 ? 5.703 -10.647 21.430 1.00 89.50 103 TYR A N 1
ATOM 782 C CA . TYR A 1 103 ? 6.909 -11.415 21.749 1.00 89.50 103 TYR A CA 1
ATOM 783 C C . TYR A 1 103 ? 7.905 -10.601 22.593 1.00 89.50 103 TYR A C 1
ATOM 785 O O . TYR A 1 103 ? 8.424 -11.099 23.594 1.00 89.50 103 TYR A O 1
ATOM 793 N N . TYR A 1 104 ? 8.103 -9.327 22.250 1.00 91.56 104 TYR A N 1
ATOM 794 C CA . TYR A 1 104 ? 8.967 -8.389 22.972 1.00 91.56 104 TYR A CA 1
ATOM 795 C C . TYR A 1 104 ? 8.293 -7.714 24.180 1.00 91.56 104 TYR A C 1
ATOM 797 O O . TYR A 1 104 ? 8.930 -6.914 24.863 1.00 91.56 104 TYR A O 1
ATOM 805 N N . ARG A 1 105 ? 7.042 -8.077 24.509 1.00 81.75 105 ARG A N 1
ATOM 806 C CA . ARG A 1 105 ? 6.259 -7.529 25.639 1.00 81.75 105 ARG A CA 1
ATOM 807 C C . ARG A 1 105 ? 6.051 -6.008 25.587 1.00 81.75 105 ARG A C 1
ATOM 809 O O . ARG A 1 105 ? 5.928 -5.360 26.625 1.00 81.75 105 ARG A O 1
ATOM 816 N N . GLU A 1 106 ? 5.976 -5.447 24.386 1.00 76.81 106 GLU A N 1
ATOM 817 C CA . GLU A 1 106 ? 5.678 -4.030 24.145 1.00 76.81 106 GLU A CA 1
ATOM 818 C C . GLU A 1 106 ? 4.171 -3.725 24.197 1.00 76.81 106 GLU A C 1
ATOM 820 O O . GLU A 1 106 ? 3.776 -2.573 24.381 1.00 76.81 106 GLU A O 1
ATOM 825 N N . ILE A 1 107 ? 3.316 -4.751 24.094 1.00 65.62 107 ILE A N 1
ATOM 826 C CA . ILE A 1 107 ? 1.865 -4.654 24.321 1.00 65.62 107 ILE A CA 1
ATOM 827 C C . ILE A 1 107 ? 1.464 -5.641 25.423 1.00 65.62 107 ILE A C 1
ATOM 829 O O . ILE A 1 107 ? 1.924 -6.783 25.426 1.00 65.62 107 ILE A O 1
ATOM 833 N N . ARG A 1 108 ? 0.627 -5.185 26.364 1.00 51.88 108 ARG A N 1
ATOM 834 C CA . ARG A 1 108 ? 0.107 -5.966 27.497 1.00 51.88 108 ARG A CA 1
ATOM 835 C C . ARG A 1 108 ? -1.320 -6.432 27.251 1.00 51.88 108 ARG A C 1
ATOM 837 O O . ARG A 1 108 ? -2.110 -5.610 26.735 1.00 51.88 108 ARG A O 1
#

Foldseek 3Di:
DPPPVLVVLVVVLVVQLVVLLVVLLVQLVVLVVPDDPPDPVSLVSLLVSLLVSVVSSVVSLVSCCVRPNDVSSVVVVVVVVVVSVVRSPPHPSDPVVVVVCVVVVVDD

InterPro domains:
  IPR051883 Aquaporin-11/12 water channel [PTHR21191] (8-106)